Protein AF-A0A327JX39-F1 (afdb_monomer)

Radius of gyration: 12.37 Å; Cα contacts (8 Å, |Δi|>4): 163; chains: 1; bounding box: 32×23×34 Å

pLDDT: mean 97.22, std 2.77, range [78.56, 98.75]

Foldseek 3Di:
DVVVLVCCQPPVVDQEDEEEAAEAEPLGFGHNDPNCDCVVSNLCSHQVVVHAYEYEYQYYDNDDPDGPDDSSSHPYYHHDD

Mean predicted aligned error: 2.24 Å

Solvent-accessible surface area (backbone atoms only — not comparable to full-atom values): 4576 Å² total; per-residue (Å²): 109,71,69,61,58,56,30,23,76,64,86,54,53,40,60,64,43,83,48,74,28,54,29,26,29,90,78,44,28,25,24,28,77,96,64,41,84,65,50,66,62,55,44,49,36,11,38,84,64,79,24,46,28,38,33,40,17,68,39,79,40,93,72,70,99,53,77,72,41,62,24,94,56,45,75,44,78,42,70,56,134

Sequence (81 aa):
YLELFGRYFLDLTPKVSLICAYKADREGNLYTGFNTEDTPTIVEATKFRQGIVIAQVNEIVDKLPRVDIPADWIDAVVESP

Organism: NCBI:txid29409

Nearest PDB structures (foldseek):
  5vit-assembly1_A  TM=9.832E-01  e=4.597E-11  Pseudomonas aeruginosa PAO1
  6mpr-assembly1_B  TM=9.831E-01  e=1.338E-10  Acinetobacter baumannii ATCC 17978
  6mpr-assembly1_A  TM=9.806E-01  e=2.982E-10  Acinetobacter baumannii ATCC 17978
  5n02-assembly1_A  TM=9.147E-01  e=1.756E-06  Myxococcus xanthus DK 1622
  2ahu-assembly1_D  TM=8.416E-01  e=9.027E-05  Escherichia coli O157:H7

Structure (mmCIF, N/CA/C/O backbone):
data_AF-A0A327JX39-F1
#
_entry.id   AF-A0A327JX39-F1
#
loop_
_atom_site.group_PDB
_atom_site.id
_atom_site.type_symbol
_atom_site.label_atom_id
_atom_site.label_alt_id
_atom_site.label_comp_id
_atom_site.label_asym_id
_atom_site.label_entity_id
_atom_site.label_seq_id
_atom_site.pdbx_PDB_ins_code
_atom_site.Cartn_x
_atom_site.Cartn_y
_atom_site.Cartn_z
_atom_site.occupancy
_atom_site.B_iso_or_equiv
_atom_site.auth_seq_id
_atom_site.auth_comp_id
_atom_site.auth_asym_id
_atom_site.auth_atom_id
_atom_site.pdbx_PDB_model_num
ATOM 1 N N . TYR A 1 1 ? 17.595 7.385 -4.194 1.00 78.56 1 TYR A N 1
ATOM 2 C CA . TYR A 1 1 ? 16.267 6.740 -4.158 1.00 78.56 1 TYR A CA 1
ATOM 3 C C . TYR A 1 1 ? 15.649 6.589 -5.538 1.00 78.56 1 TYR A C 1
ATOM 5 O O . TYR A 1 1 ? 15.348 5.465 -5.903 1.00 78.56 1 TYR A O 1
ATOM 13 N N . LEU A 1 2 ? 15.539 7.657 -6.338 1.00 92.88 2 LEU A N 1
ATOM 14 C CA . LEU A 1 2 ? 14.857 7.607 -7.644 1.00 92.88 2 LEU A CA 1
ATOM 15 C C . LEU A 1 2 ? 15.343 6.499 -8.595 1.00 92.88 2 LEU A C 1
ATOM 17 O O . LEU A 1 2 ? 14.523 5.860 -9.245 1.00 92.88 2 LEU A O 1
ATOM 21 N N . GLU A 1 3 ? 16.650 6.228 -8.638 1.00 97.00 3 GLU A N 1
ATOM 22 C CA . GLU A 1 3 ? 17.201 5.119 -9.429 1.00 97.00 3 GLU A CA 1
ATOM 23 C C . GLU A 1 3 ? 16.604 3.761 -9.023 1.00 97.00 3 GLU A C 1
ATOM 25 O O . GLU A 1 3 ? 16.167 2.996 -9.879 1.00 97.00 3 GLU A O 1
ATOM 30 N N . LEU A 1 4 ? 16.522 3.480 -7.718 1.00 96.94 4 LEU A N 1
ATOM 31 C CA . LEU A 1 4 ? 15.956 2.232 -7.204 1.00 96.94 4 LEU A CA 1
ATOM 32 C C . LEU A 1 4 ? 14.471 2.104 -7.562 1.00 96.94 4 LEU A C 1
ATOM 34 O O . LEU A 1 4 ? 14.043 1.046 -8.013 1.00 96.94 4 LEU A O 1
ATOM 38 N N . PHE A 1 5 ? 13.699 3.182 -7.421 1.00 96.44 5 PHE A N 1
ATOM 39 C CA . PHE A 1 5 ? 12.281 3.168 -7.778 1.00 96.44 5 PHE A CA 1
ATOM 40 C C . PHE A 1 5 ? 12.063 2.948 -9.272 1.00 96.44 5 PHE A C 1
ATOM 42 O O . PHE A 1 5 ? 11.190 2.172 -9.642 1.00 96.44 5 PHE A O 1
ATOM 49 N N . GLY A 1 6 ? 12.904 3.532 -10.133 1.00 97.31 6 GLY A N 1
ATOM 50 C CA . GLY A 1 6 ? 12.882 3.231 -11.565 1.00 97.31 6 GLY A CA 1
ATOM 51 C C . GLY A 1 6 ? 13.099 1.740 -11.847 1.00 97.31 6 GLY A C 1
ATOM 52 O O . GLY A 1 6 ? 12.400 1.152 -12.672 1.00 97.31 6 GLY A O 1
ATOM 53 N N . ARG A 1 7 ? 14.007 1.096 -11.105 1.00 97.75 7 ARG A N 1
ATOM 54 C CA . ARG A 1 7 ? 14.285 -0.340 -11.247 1.00 97.75 7 ARG A CA 1
ATOM 55 C C . ARG A 1 7 ? 13.139 -1.242 -10.791 1.00 97.75 7 ARG A C 1
ATOM 57 O O . ARG A 1 7 ? 12.984 -2.319 -11.361 1.00 97.75 7 ARG A O 1
ATOM 64 N N . TYR A 1 8 ? 12.283 -0.813 -9.860 1.00 97.88 8 TYR A N 1
ATOM 65 C CA . TYR A 1 8 ? 11.089 -1.587 -9.478 1.00 97.88 8 TYR A CA 1
ATOM 66 C C . TYR A 1 8 ? 10.119 -1.813 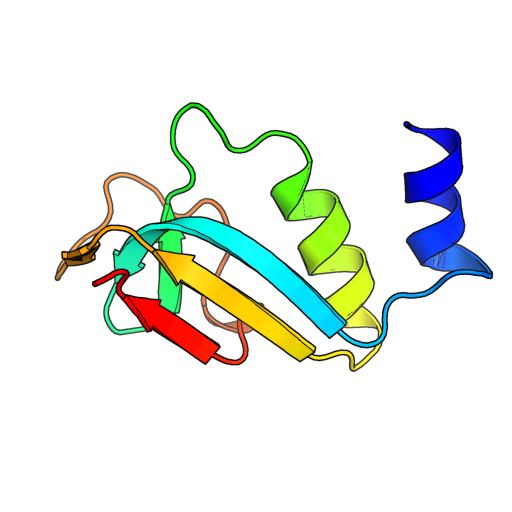-10.647 1.00 97.88 8 TYR A C 1
ATOM 68 O O . TYR A 1 8 ? 9.451 -2.844 -10.720 1.00 97.88 8 TYR A O 1
ATOM 76 N N . PHE A 1 9 ? 10.085 -0.911 -11.625 1.00 96.62 9 PHE A N 1
ATOM 77 C CA . PHE A 1 9 ? 9.251 -1.080 -12.819 1.00 96.62 9 PHE A CA 1
ATOM 78 C C . PHE A 1 9 ? 9.959 -1.815 -13.966 1.00 96.62 9 PHE A C 1
ATOM 80 O O . PHE A 1 9 ? 9.324 -2.078 -14.992 1.00 96.62 9 PHE A O 1
ATOM 87 N N . LEU A 1 10 ? 11.241 -2.154 -13.793 1.00 96.25 10 LEU A N 1
ATOM 88 C CA . LEU A 1 10 ? 12.103 -2.749 -14.810 1.00 96.25 10 LEU A CA 1
ATOM 89 C C . LEU A 1 10 ? 12.645 -4.111 -14.358 1.00 96.25 10 LEU A C 1
ATOM 91 O O . LEU A 1 10 ? 12.000 -5.134 -14.568 1.00 96.25 10 LEU A O 1
ATOM 95 N N . ASP A 1 11 ? 13.845 -4.130 -13.781 1.00 96.81 11 ASP A N 1
ATOM 96 C CA . ASP A 1 11 ? 14.639 -5.333 -13.532 1.00 96.81 11 ASP A CA 1
ATOM 97 C C . ASP A 1 11 ? 14.616 -5.795 -12.068 1.00 96.81 11 ASP A C 1
ATOM 99 O O . ASP A 1 11 ? 14.967 -6.937 -11.780 1.00 96.81 11 ASP A O 1
ATOM 103 N N . LEU A 1 12 ? 14.163 -4.942 -11.146 1.00 97.69 12 LEU A N 1
ATOM 104 C CA . LEU A 1 12 ? 14.016 -5.243 -9.720 1.00 97.69 12 LEU A CA 1
ATOM 105 C C . LEU A 1 12 ? 12.556 -5.203 -9.272 1.00 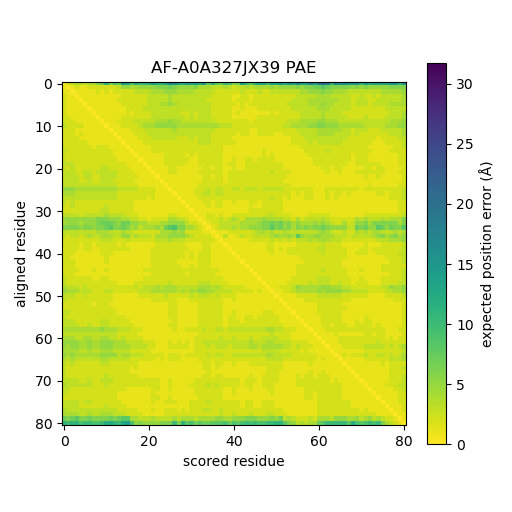97.69 12 LEU A C 1
ATOM 107 O O . LEU A 1 12 ? 12.239 -4.672 -8.210 1.00 97.69 12 LEU A O 1
ATOM 111 N N . THR A 1 13 ? 11.652 -5.755 -10.075 1.00 97.75 13 THR A N 1
ATOM 112 C CA . THR A 1 13 ? 10.230 -5.756 -9.735 1.00 97.75 13 THR A CA 1
ATOM 113 C C . THR A 1 13 ? 9.939 -6.497 -8.428 1.00 97.75 13 THR A C 1
ATOM 115 O O . THR A 1 13 ? 10.183 -7.709 -8.349 1.00 97.75 13 THR A O 1
ATOM 118 N N . PRO A 1 14 ? 9.393 -5.803 -7.410 1.00 98.06 14 PRO A N 1
ATOM 119 C CA . PRO A 1 14 ? 9.110 -6.409 -6.120 1.00 98.06 14 PRO A CA 1
ATOM 120 C C . PRO A 1 14 ? 8.022 -7.478 -6.243 1.00 98.06 14 PRO A C 1
ATOM 122 O O . PRO A 1 14 ? 7.023 -7.321 -6.943 1.00 98.06 14 PRO A O 1
ATOM 125 N N . LYS A 1 15 ? 8.232 -8.596 -5.544 1.00 98.50 15 LYS A N 1
ATOM 126 C CA . LYS A 1 15 ? 7.237 -9.672 -5.407 1.00 98.50 15 LYS A CA 1
ATOM 127 C C . LYS A 1 15 ? 6.382 -9.514 -4.162 1.00 98.50 15 LYS A C 1
ATOM 129 O O . LYS A 1 15 ? 5.243 -9.964 -4.151 1.00 98.50 15 LYS A O 1
ATOM 134 N N . VAL A 1 16 ? 6.939 -8.881 -3.137 1.00 98.56 16 VAL A N 1
ATOM 135 C CA . VAL A 1 16 ? 6.258 -8.574 -1.886 1.00 98.56 16 VAL A CA 1
ATOM 136 C C . VAL A 1 16 ? 6.699 -7.187 -1.437 1.00 98.56 16 VAL A C 1
ATOM 138 O O . VAL A 1 16 ? 7.895 -6.891 -1.479 1.00 98.56 16 VAL A O 1
ATOM 141 N N . SER A 1 17 ? 5.757 -6.368 -0.979 1.00 98.38 17 SER A N 1
ATOM 142 C CA . SER A 1 17 ? 6.038 -5.114 -0.280 1.00 98.38 17 SER A CA 1
ATOM 143 C C . SER A 1 17 ? 5.379 -5.114 1.091 1.00 98.38 17 SER A C 1
ATOM 145 O O . SER A 1 17 ? 4.174 -5.347 1.204 1.00 98.38 17 SER A O 1
ATOM 147 N N . LEU A 1 18 ? 6.176 -4.815 2.114 1.00 98.44 18 LEU A N 1
ATOM 148 C CA . LEU A 1 18 ? 5.716 -4.584 3.478 1.00 98.44 18 LEU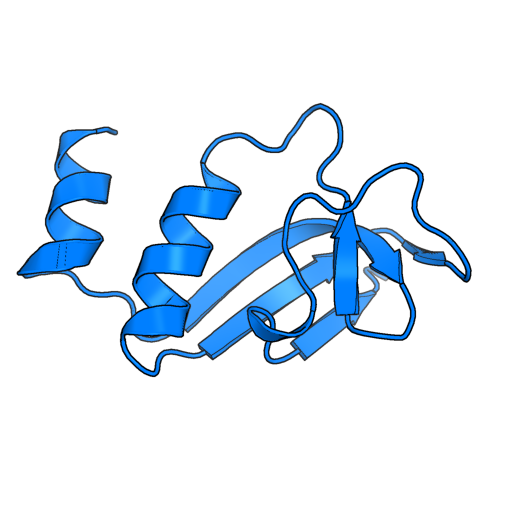 A CA 1
ATOM 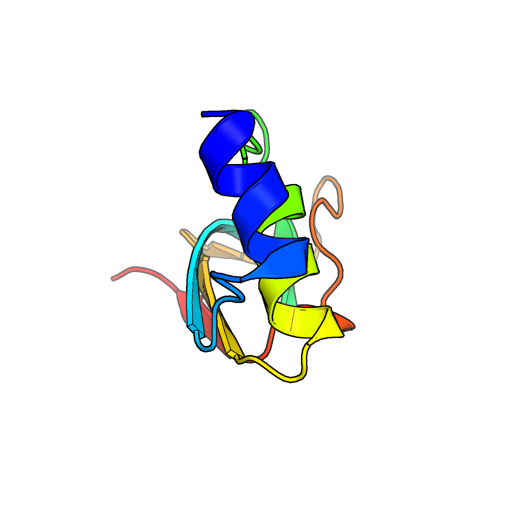149 C C . LEU A 1 18 ? 5.762 -3.078 3.724 1.00 98.44 18 LEU A C 1
ATOM 151 O O . LEU A 1 18 ? 6.835 -2.479 3.630 1.00 98.44 18 LEU A O 1
ATOM 155 N N . ILE A 1 19 ? 4.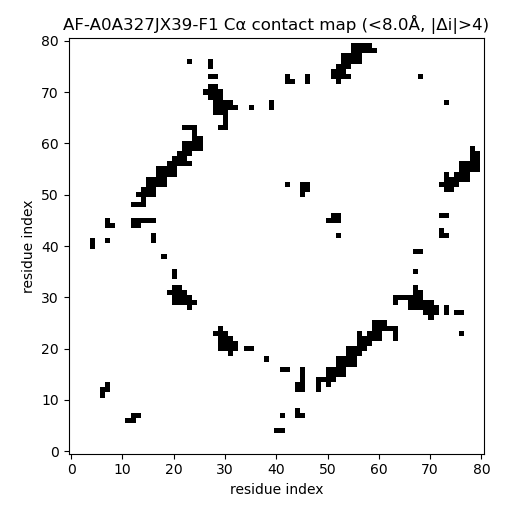608 -2.474 3.978 1.00 98.06 19 ILE A N 1
ATOM 156 C CA . ILE A 1 19 ? 4.463 -1.024 4.145 1.00 98.06 19 ILE A CA 1
ATOM 157 C C . ILE A 1 19 ? 3.743 -0.692 5.452 1.00 98.06 19 ILE A C 1
ATOM 159 O O . ILE A 1 19 ? 3.122 -1.556 6.071 1.00 98.06 19 ILE A O 1
ATOM 163 N N . CYS A 1 20 ? 3.809 0.576 5.849 1.00 97.75 20 CYS A N 1
ATOM 164 C CA . CYS A 1 20 ? 3.112 1.089 7.021 1.00 97.75 20 CYS A CA 1
ATOM 165 C C . CYS A 1 20 ? 2.162 2.219 6.620 1.00 97.75 20 CYS A C 1
ATOM 167 O O . CYS A 1 20 ? 2.484 3.034 5.756 1.00 97.75 20 CYS A O 1
ATOM 169 N N . ALA A 1 21 ? 1.014 2.302 7.283 1.00 98.12 21 ALA A N 1
ATOM 170 C CA . ALA A 1 21 ? 0.115 3.447 7.200 1.00 98.12 21 ALA A CA 1
ATOM 171 C C . ALA A 1 21 ? -0.394 3.827 8.596 1.00 98.12 21 ALA A C 1
ATOM 173 O O . ALA A 1 21 ? -0.311 3.047 9.541 1.00 98.12 21 ALA A O 1
ATOM 174 N N . TYR A 1 22 ? -0.920 5.042 8.753 1.00 97.81 22 TYR A N 1
ATOM 175 C CA . TYR A 1 22 ? -1.476 5.457 10.041 1.00 97.81 22 TYR A CA 1
ATOM 176 C C . TYR A 1 22 ? -2.767 4.712 10.349 1.00 97.81 22 TYR A C 1
ATOM 178 O O . TYR A 1 22 ? -2.945 4.241 11.467 1.00 97.81 22 TYR A O 1
ATOM 186 N N . LYS A 1 23 ? -3.671 4.637 9.371 1.00 98.50 23 LYS A N 1
ATOM 187 C CA . LYS A 1 23 ? -4.987 4.023 9.543 1.00 98.50 23 LYS A CA 1
ATOM 188 C C . LYS A 1 23 ? -5.356 3.201 8.323 1.00 98.50 23 LYS A C 1
ATOM 190 O O . LYS A 1 23 ? -4.973 3.569 7.210 1.00 98.50 23 LYS A O 1
ATOM 195 N N . ALA A 1 24 ? -6.159 2.168 8.531 1.00 98.69 24 ALA A N 1
ATOM 196 C CA . ALA A 1 24 ? -6.931 1.540 7.467 1.00 98.69 24 ALA A CA 1
ATOM 197 C C . ALA A 1 24 ? -8.427 1.632 7.760 1.00 98.69 24 ALA A C 1
ATOM 199 O O . ALA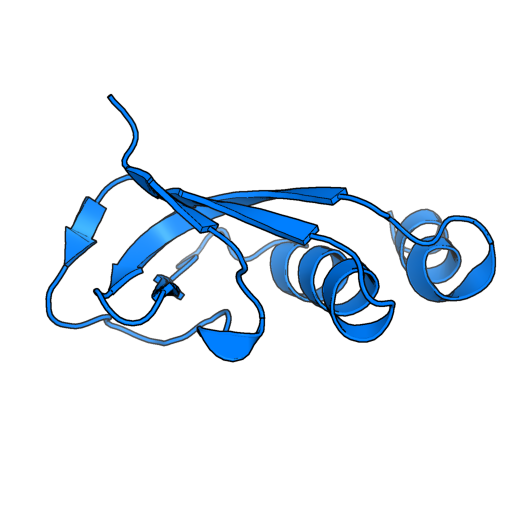 A 1 24 ? -8.820 1.766 8.919 1.00 98.69 24 ALA A O 1
ATOM 200 N N . ASP A 1 25 ? -9.260 1.553 6.727 1.00 98.38 25 ASP A N 1
ATOM 201 C CA . ASP A 1 25 ? -10.659 1.176 6.925 1.00 98.38 25 ASP A CA 1
ATOM 202 C C . ASP A 1 25 ? -10.876 -0.331 6.751 1.00 98.38 25 ASP A C 1
ATOM 204 O O . ASP A 1 25 ? -9.956 -1.084 6.425 1.00 98.38 25 ASP A O 1
ATOM 208 N N . ARG A 1 26 ? -12.111 -0.784 6.996 1.00 97.12 26 ARG A N 1
ATOM 209 C CA . ARG A 1 26 ? -12.485 -2.201 6.863 1.00 97.12 26 ARG A CA 1
ATOM 210 C C . ARG A 1 26 ? -12.463 -2.719 5.425 1.00 97.12 26 ARG A C 1
ATOM 212 O O . ARG A 1 26 ? -12.511 -3.931 5.243 1.00 97.12 26 ARG A O 1
ATOM 219 N N . GLU A 1 27 ? -12.418 -1.837 4.431 1.00 97.88 27 GLU A N 1
ATOM 220 C CA . GLU A 1 27 ? -12.265 -2.231 3.030 1.00 97.88 27 GLU A CA 1
ATOM 221 C C . GLU A 1 27 ? -10.788 -2.453 2.678 1.00 97.88 27 GLU A C 1
ATOM 223 O O . GLU A 1 27 ? -10.494 -3.148 1.714 1.00 97.88 27 GLU A O 1
ATOM 228 N N . GLY A 1 28 ? -9.861 -1.936 3.491 1.00 98.06 28 GLY A N 1
ATOM 229 C CA . GLY A 1 28 ? -8.419 -2.035 3.278 1.00 98.06 28 GLY A CA 1
ATOM 230 C C . GLY A 1 28 ? -7.812 -0.785 2.647 1.00 98.06 28 GLY A C 1
ATOM 231 O O . GLY A 1 28 ? -6.628 -0.792 2.310 1.00 98.06 28 GLY A O 1
ATOM 232 N N . ASN A 1 29 ? -8.585 0.297 2.494 1.00 98.69 29 ASN A N 1
ATOM 233 C CA . ASN A 1 29 ? -8.023 1.576 2.077 1.00 98.69 29 ASN A CA 1
ATOM 234 C C . ASN A 1 29 ? -7.058 2.058 3.155 1.00 98.69 29 ASN A C 1
ATOM 236 O O . ASN A 1 29 ? -7.305 1.861 4.346 1.00 98.69 29 ASN A O 1
ATOM 240 N N . LEU A 1 30 ? -5.984 2.730 2.752 1.00 98.69 30 LEU A N 1
ATOM 241 C CA . LEU A 1 30 ? -4.976 3.223 3.683 1.00 98.69 30 LEU A CA 1
ATOM 242 C C . LEU A 1 30 ? -4.947 4.741 3.712 1.00 98.69 30 LEU A C 1
ATOM 244 O O . LEU A 1 30 ? -5.003 5.407 2.677 1.00 98.69 30 LEU A O 1
ATOM 248 N N . TYR A 1 31 ? -4.771 5.274 4.913 1.00 98.44 31 TYR A N 1
ATOM 249 C CA . TYR A 1 31 ? -4.395 6.655 5.160 1.00 98.44 31 TYR A CA 1
ATOM 250 C C . TYR A 1 31 ? -2.966 6.687 5.703 1.00 98.44 31 TYR A C 1
ATOM 252 O O . TYR A 1 31 ? -2.707 6.261 6.832 1.00 98.44 31 TYR A O 1
ATOM 260 N N . THR A 1 32 ? -2.030 7.201 4.910 1.00 97.88 32 THR A N 1
ATOM 261 C CA . THR A 1 32 ? -0.610 7.358 5.268 1.00 97.88 32 THR A CA 1
ATOM 262 C C . THR A 1 32 ? -0.312 8.749 5.835 1.00 97.88 32 THR A C 1
ATOM 264 O O . THR A 1 32 ? 0.738 8.973 6.437 1.00 97.88 32 THR A O 1
ATOM 267 N N . GLY A 1 33 ? -1.250 9.692 5.713 1.00 94.56 33 GLY A N 1
ATOM 268 C CA . GLY A 1 33 ? -1.185 10.986 6.389 1.00 94.56 33 GLY A CA 1
ATOM 269 C C . GLY A 1 33 ? -0.018 11.851 5.924 1.00 94.56 33 GLY A C 1
ATOM 270 O O . GLY A 1 33 ? 0.110 12.117 4.733 1.00 94.56 33 GLY A O 1
ATOM 271 N N . PHE A 1 34 ? 0.790 12.344 6.868 1.00 92.31 34 PHE A N 1
ATOM 272 C CA . PHE A 1 34 ? 1.991 13.134 6.563 1.00 92.31 34 PHE A CA 1
ATOM 273 C C . PHE A 1 34 ? 3.204 12.266 6.190 1.00 92.31 34 PHE A C 1
ATOM 275 O O . PHE A 1 34 ? 4.187 12.805 5.691 1.00 92.31 34 PHE A O 1
ATOM 282 N N . ASN A 1 35 ? 3.112 10.942 6.367 1.00 89.81 35 ASN A N 1
ATOM 283 C CA . ASN A 1 35 ? 4.187 9.986 6.092 1.00 89.81 35 ASN A CA 1
ATOM 284 C C . ASN A 1 35 ? 3.858 9.127 4.860 1.00 89.81 35 ASN A C 1
ATOM 286 O O . ASN A 1 35 ? 4.097 7.925 4.842 1.00 89.81 35 ASN A O 1
ATOM 290 N N . THR A 1 36 ? 3.252 9.724 3.826 1.00 94.94 36 THR A N 1
ATOM 291 C CA . THR A 1 36 ? 3.034 9.023 2.548 1.00 94.94 36 THR A CA 1
ATOM 292 C C . THR A 1 36 ? 4.359 8.597 1.923 1.00 94.94 36 THR A C 1
ATOM 294 O O . THR A 1 36 ? 4.460 7.469 1.442 1.00 94.94 36 THR A O 1
ATOM 297 N N . GLU A 1 37 ? 5.366 9.476 1.988 1.00 94.56 37 GLU A N 1
ATOM 298 C CA . GLU A 1 37 ? 6.740 9.226 1.534 1.00 94.56 37 GLU A CA 1
ATOM 299 C C . GLU A 1 37 ? 6.765 8.501 0.174 1.00 94.56 37 GLU A C 1
ATOM 301 O O . GLU A 1 37 ? 6.161 8.972 -0.791 1.00 94.56 37 GLU A O 1
ATOM 306 N N . ASP A 1 38 ? 7.424 7.345 0.102 1.00 95.81 38 ASP A N 1
ATOM 307 C CA . ASP A 1 38 ? 7.589 6.554 -1.117 1.00 95.81 38 ASP A CA 1
ATOM 308 C C . ASP A 1 38 ? 6.525 5.451 -1.278 1.00 95.81 38 ASP A C 1
ATOM 310 O O . ASP A 1 38 ? 6.559 4.683 -2.245 1.00 95.81 38 ASP A O 1
ATOM 314 N N . THR A 1 39 ? 5.571 5.361 -0.343 1.00 97.88 39 THR A N 1
ATOM 315 C CA . THR A 1 39 ? 4.586 4.271 -0.254 1.00 97.88 39 THR A CA 1
ATOM 316 C C . THR A 1 39 ? 3.820 4.046 -1.562 1.00 97.88 39 THR A C 1
ATOM 318 O O . THR A 1 39 ? 3.787 2.898 -2.009 1.00 97.88 39 THR A O 1
ATOM 321 N N . PRO A 1 40 ? 3.266 5.078 -2.241 1.00 97.69 40 PRO A N 1
ATOM 322 C CA . PRO A 1 40 ? 2.528 4.867 -3.487 1.00 97.69 40 PRO A CA 1
ATOM 323 C C . PRO A 1 40 ? 3.379 4.197 -4.569 1.00 97.69 40 PRO A C 1
ATOM 325 O O . PRO A 1 40 ? 2.929 3.249 -5.203 1.00 97.69 40 PRO A O 1
ATOM 328 N N . THR A 1 41 ? 4.637 4.619 -4.714 1.00 97.75 41 THR A N 1
ATOM 329 C CA . THR A 1 41 ? 5.566 4.081 -5.717 1.00 97.75 41 THR A CA 1
ATOM 330 C C . THR A 1 41 ? 5.885 2.608 -5.464 1.00 97.75 41 THR A C 1
ATOM 332 O O . THR A 1 41 ? 5.909 1.803 -6.396 1.00 97.75 41 THR A O 1
ATOM 335 N N . ILE A 1 42 ? 6.123 2.238 -4.202 1.00 98.00 42 ILE A N 1
ATOM 336 C CA . ILE A 1 42 ? 6.438 0.858 -3.805 1.00 98.00 42 ILE A CA 1
ATOM 337 C C . ILE A 1 42 ? 5.218 -0.050 -4.003 1.00 98.00 42 ILE A C 1
ATOM 339 O O . ILE A 1 42 ? 5.345 -1.145 -4.560 1.00 98.00 42 ILE A O 1
ATOM 343 N N . VAL A 1 43 ? 4.041 0.408 -3.567 1.00 98.44 43 VAL A N 1
ATOM 344 C CA . VAL A 1 43 ? 2.784 -0.338 -3.701 1.00 98.44 43 VAL A CA 1
ATOM 345 C C . VAL A 1 43 ? 2.439 -0.539 -5.173 1.00 98.44 43 VAL A C 1
ATOM 347 O O . VAL A 1 43 ? 2.165 -1.666 -5.581 1.00 98.44 43 VAL A O 1
ATOM 350 N N . GLU A 1 44 ? 2.500 0.516 -5.988 1.00 98.44 44 GLU A N 1
ATOM 351 C CA . GLU A 1 44 ? 2.166 0.453 -7.412 1.00 98.44 44 GLU A CA 1
ATOM 352 C C . GLU A 1 44 ? 3.069 -0.540 -8.153 1.00 98.44 44 GLU A C 1
ATOM 354 O O . GLU A 1 44 ? 2.583 -1.441 -8.846 1.00 98.44 44 GLU A O 1
ATOM 359 N N . ALA A 1 45 ? 4.386 -0.436 -7.951 1.00 98.19 45 ALA A N 1
ATOM 360 C CA . ALA A 1 45 ? 5.345 -1.320 -8.604 1.00 98.19 45 ALA A CA 1
ATOM 361 C C . ALA A 1 45 ? 5.152 -2.798 -8.225 1.00 98.19 45 ALA A C 1
ATOM 363 O O . ALA A 1 45 ? 5.437 -3.684 -9.034 1.00 98.19 45 ALA A O 1
ATOM 364 N N . THR A 1 46 ? 4.658 -3.063 -7.012 1.00 98.62 46 THR A N 1
ATOM 365 C CA . THR A 1 46 ? 4.376 -4.416 -6.519 1.00 98.62 46 THR A CA 1
ATOM 366 C C . THR A 1 46 ? 3.050 -4.934 -7.067 1.00 98.62 46 THR A C 1
ATOM 368 O O . THR A 1 46 ? 3.011 -5.973 -7.734 1.00 98.62 46 THR A O 1
ATOM 371 N N . LYS A 1 47 ? 1.951 -4.205 -6.836 1.00 98.19 47 LYS A N 1
ATOM 372 C CA . LYS A 1 47 ? 0.601 -4.688 -7.138 1.00 98.19 47 LYS A CA 1
ATOM 373 C C . LYS A 1 47 ? 0.385 -4.911 -8.630 1.00 98.19 47 LYS A C 1
ATOM 375 O O . LYS A 1 47 ? -0.066 -5.981 -9.039 1.00 98.19 47 LYS A O 1
ATOM 380 N N . PHE A 1 48 ? 0.760 -3.947 -9.470 1.00 97.75 48 PHE A N 1
ATOM 381 C CA . PHE A 1 48 ? 0.517 -4.026 -10.918 1.00 97.75 48 PHE A CA 1
ATOM 382 C C . PHE A 1 48 ? 1.462 -4.982 -11.652 1.00 97.75 48 PHE A C 1
ATOM 384 O O . PHE A 1 48 ? 1.405 -5.122 -12.874 1.00 97.75 48 PHE A O 1
ATOM 391 N N . ARG A 1 49 ? 2.311 -5.693 -10.906 1.00 96.62 49 ARG A N 1
ATOM 392 C CA . ARG A 1 49 ? 3.154 -6.784 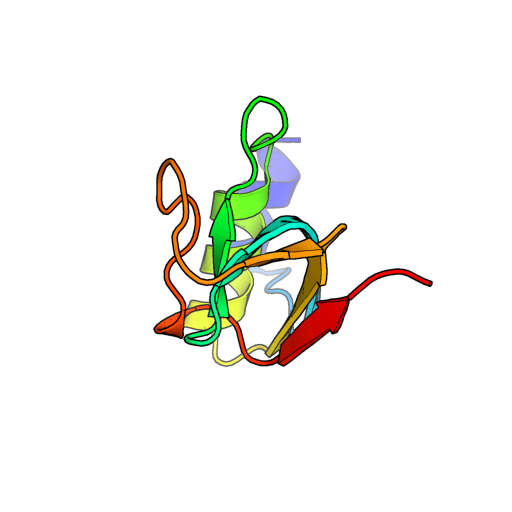-11.396 1.00 96.62 49 ARG A CA 1
ATOM 393 C C . ARG A 1 49 ? 2.824 -8.121 -10.728 1.00 96.62 49 ARG A C 1
ATOM 395 O O . ARG A 1 49 ? 3.660 -9.025 -10.728 1.00 96.62 49 ARG A O 1
ATOM 402 N N . GLN A 1 50 ? 1.595 -8.248 -10.213 1.00 95.62 50 GLN A N 1
ATOM 403 C CA . GLN A 1 50 ? 1.068 -9.443 -9.541 1.00 95.62 50 GLN A CA 1
ATOM 404 C C . GLN A 1 50 ? 1.861 -9.837 -8.281 1.00 95.62 50 GLN A C 1
ATOM 406 O O . GLN A 1 50 ? 1.946 -11.018 -7.942 1.00 95.62 50 GLN A O 1
ATOM 411 N N . GLY A 1 51 ? 2.489 -8.864 -7.617 1.00 98.25 51 GLY A N 1
ATOM 412 C CA . GLY A 1 51 ? 3.076 -9.038 -6.292 1.00 98.25 51 GLY A CA 1
ATOM 413 C C . GLY A 1 51 ? 2.033 -8.923 -5.178 1.00 98.25 51 GLY A C 1
ATOM 414 O O . GLY A 1 51 ? 0.858 -8.678 -5.442 1.00 98.25 51 GLY A O 1
ATOM 415 N N . ILE A 1 52 ? 2.492 -9.092 -3.937 1.00 98.75 52 ILE A N 1
ATOM 416 C CA . ILE A 1 52 ? 1.665 -9.050 -2.724 1.00 98.75 52 ILE A CA 1
ATOM 417 C C . ILE A 1 52 ? 2.015 -7.811 -1.895 1.00 98.75 52 ILE A C 1
ATOM 419 O O . ILE A 1 52 ? 3.183 -7.584 -1.571 1.00 98.75 52 ILE A O 1
ATOM 423 N N . VAL A 1 53 ? 1.011 -7.040 -1.497 1.00 98.75 53 VAL A N 1
ATOM 424 C CA . VAL A 1 53 ? 1.153 -5.846 -0.663 1.00 98.75 53 VAL A CA 1
ATOM 425 C C . VAL A 1 53 ? 0.525 -6.092 0.706 1.00 98.75 53 VAL A C 1
ATOM 427 O O . VAL A 1 53 ? -0.676 -6.332 0.813 1.00 98.75 53 VAL A O 1
ATOM 430 N N . ILE A 1 54 ? 1.334 -6.005 1.763 1.00 98.69 54 ILE A N 1
ATOM 431 C CA . ILE A 1 54 ? 0.880 -6.139 3.152 1.00 98.69 54 ILE A CA 1
ATOM 432 C C . ILE A 1 54 ? 1.136 -4.822 3.878 1.00 98.69 54 ILE A C 1
ATOM 434 O O . ILE A 1 54 ? 2.262 -4.319 3.878 1.00 98.69 54 ILE A O 1
ATOM 438 N N . ALA A 1 55 ? 0.098 -4.284 4.511 1.00 98.50 55 ALA A N 1
ATOM 439 C CA . ALA A 1 55 ? 0.159 -3.033 5.250 1.00 98.50 55 ALA A CA 1
ATOM 440 C C . ALA A 1 55 ? -0.008 -3.252 6.753 1.00 98.50 55 ALA A C 1
ATOM 442 O O . ALA A 1 55 ? -1.017 -3.790 7.201 1.00 98.50 55 ALA A O 1
ATOM 443 N N . GLN A 1 56 ? 0.963 -2.787 7.536 1.00 98.62 56 GLN A N 1
ATOM 444 C CA . GLN A 1 56 ? 0.784 -2.590 8.969 1.00 98.62 56 GLN A CA 1
ATOM 445 C C . GLN A 1 56 ? 0.124 -1.228 9.212 1.00 98.62 56 GLN A C 1
ATOM 447 O O . GLN A 1 56 ? 0.557 -0.224 8.643 1.00 98.62 56 GLN A O 1
ATOM 452 N N . VAL A 1 57 ? -0.890 -1.170 10.073 1.00 98.38 57 VAL A N 1
ATOM 453 C CA . VAL A 1 57 ? -1.548 0.086 10.460 1.00 98.38 57 VAL A CA 1
ATOM 454 C C . VAL A 1 57 ? -1.628 0.256 11.964 1.00 98.38 57 VAL A C 1
ATOM 456 O O . VAL A 1 57 ? -1.666 -0.732 12.688 1.00 98.38 57 VAL A O 1
ATOM 459 N N . ASN A 1 58 ? -1.668 1.502 12.437 1.00 98.00 58 ASN A N 1
ATOM 460 C CA . ASN A 1 58 ? -1.788 1.769 13.873 1.00 98.00 58 ASN A CA 1
ATOM 461 C C . ASN A 1 58 ? -3.213 1.526 14.385 1.00 98.00 58 ASN A C 1
ATOM 463 O O . ASN A 1 58 ? -3.390 1.163 15.540 1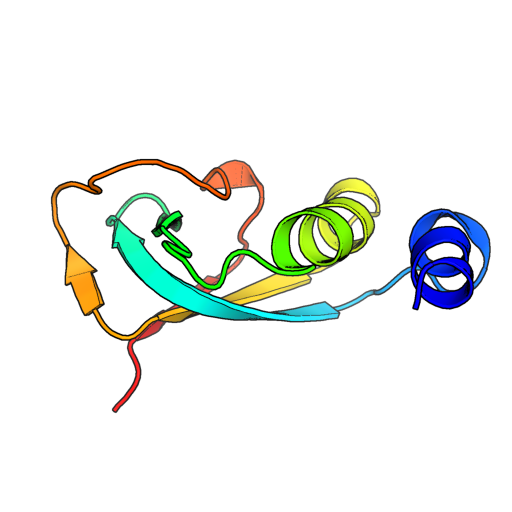.00 98.00 58 ASN A O 1
ATOM 467 N N . GLU A 1 59 ? -4.220 1.779 13.547 1.00 98.00 59 GLU A N 1
ATOM 468 C CA . GLU A 1 59 ? -5.628 1.562 13.887 1.00 98.00 59 GLU A CA 1
ATOM 469 C C . GLU A 1 59 ? -6.474 1.242 12.647 1.00 98.00 59 GLU A C 1
ATOM 471 O O . GLU A 1 59 ? -6.258 1.797 11.561 1.00 98.00 59 GLU A O 1
ATOM 476 N N . ILE A 1 60 ? -7.475 0.381 12.818 1.00 98.38 60 ILE A N 1
ATOM 477 C CA . ILE A 1 60 ? -8.538 0.147 11.836 1.00 98.38 60 ILE A CA 1
ATOM 478 C C . ILE A 1 60 ? -9.788 0.936 12.248 1.00 98.38 60 ILE A C 1
ATOM 480 O O . ILE A 1 60 ? -10.343 0.744 13.328 1.00 98.38 60 ILE A O 1
ATOM 484 N N . VAL A 1 61 ? -10.264 1.821 11.370 1.00 98.44 61 VAL A N 1
ATOM 485 C CA . VAL A 1 61 ? -11.376 2.750 11.637 1.00 98.44 61 VAL A CA 1
ATOM 486 C C . VAL A 1 61 ? -12.539 2.556 10.663 1.00 98.44 61 VAL A C 1
ATOM 488 O O . VAL A 1 61 ? -12.392 1.976 9.595 1.00 98.44 61 VAL A O 1
ATOM 491 N N . ASP A 1 62 ? -13.719 3.081 10.997 1.00 97.69 62 ASP A N 1
ATOM 492 C CA . ASP A 1 62 ? -14.878 3.019 10.090 1.00 97.69 62 ASP A CA 1
ATOM 493 C C . ASP A 1 62 ? -14.766 3.997 8.909 1.00 97.69 62 ASP A C 1
ATOM 495 O O . ASP A 1 62 ? -15.331 3.755 7.845 1.00 97.69 62 ASP A O 1
ATOM 499 N N . LYS A 1 63 ? -14.073 5.129 9.095 1.00 97.69 63 LYS A N 1
ATOM 500 C CA . LYS A 1 63 ? -13.935 6.173 8.074 1.00 97.69 63 LYS A CA 1
ATOM 501 C C . LYS A 1 63 ? -12.562 6.828 8.124 1.00 97.69 63 LYS A C 1
ATOM 503 O O . LYS A 1 63 ? -12.144 7.340 9.164 1.00 97.69 63 LYS A O 1
ATOM 508 N N . LEU A 1 64 ? -11.909 6.890 6.968 1.00 98.25 64 LEU A N 1
ATOM 509 C CA . LEU A 1 64 ? -10.634 7.577 6.806 1.00 98.25 64 LEU A CA 1
ATOM 510 C C . LEU A 1 64 ? -10.808 9.085 6.558 1.00 98.25 64 LEU A C 1
ATOM 512 O O . LEU A 1 64 ? -11.793 9.504 5.944 1.00 98.25 64 LEU A O 1
ATOM 516 N N . PRO A 1 65 ? -9.830 9.917 6.966 1.00 96.44 65 PRO A N 1
ATOM 517 C CA . PRO A 1 65 ? -9.784 11.330 6.581 1.00 96.44 65 PRO A CA 1
ATOM 518 C C . PRO A 1 65 ? -9.588 11.530 5.070 1.00 96.44 65 PRO A C 1
ATOM 520 O O . PRO A 1 65 ? -10.099 12.488 4.495 1.00 96.44 65 PRO A O 1
ATOM 523 N N . ARG A 1 66 ? -8.816 10.632 4.447 1.00 97.81 66 ARG A N 1
ATOM 524 C CA . ARG A 1 66 ? -8.480 10.566 3.021 1.00 97.81 66 ARG A CA 1
ATOM 525 C C . ARG A 1 66 ? -8.024 9.140 2.706 1.00 97.81 66 ARG A C 1
ATOM 527 O O . ARG A 1 66 ? -7.463 8.488 3.580 1.00 97.81 66 ARG A O 1
ATOM 534 N N . VAL A 1 67 ? -8.223 8.699 1.470 1.00 98.44 67 VAL A N 1
ATOM 535 C CA . VAL A 1 67 ? -7.605 7.478 0.941 1.00 98.44 67 VAL A CA 1
ATOM 536 C C . VAL A 1 67 ? -6.326 7.861 0.201 1.00 98.44 67 VAL A C 1
ATOM 538 O O . VAL A 1 67 ? -6.383 8.607 -0.774 1.00 98.44 67 VAL A O 1
ATOM 541 N N . ASP A 1 68 ? -5.187 7.387 0.696 1.00 98.38 68 ASP A N 1
ATOM 542 C CA . ASP A 1 68 ? -3.875 7.544 0.062 1.00 98.38 68 ASP A CA 1
ATOM 543 C C . ASP A 1 68 ? -3.554 6.368 -0.853 1.00 98.38 68 ASP A C 1
ATOM 545 O O . ASP A 1 68 ? -3.107 6.566 -1.980 1.00 98.38 68 ASP A O 1
ATOM 549 N N . ILE A 1 69 ? -3.823 5.152 -0.374 1.00 98.56 69 ILE A N 1
ATOM 550 C CA . ILE A 1 69 ? -3.675 3.919 -1.144 1.00 98.56 69 ILE A CA 1
ATOM 551 C C . ILE A 1 69 ? -5.039 3.218 -1.193 1.00 98.56 69 ILE A C 1
ATOM 553 O O . ILE A 1 69 ? -5.592 2.926 -0.128 1.00 98.56 69 ILE A O 1
ATOM 557 N N . PRO A 1 70 ? -5.602 2.963 -2.387 1.00 98.50 70 PRO A N 1
ATOM 558 C CA . PRO A 1 70 ? -6.877 2.264 -2.524 1.00 98.50 70 PRO A CA 1
ATOM 559 C C . PRO A 1 70 ? -6.812 0.819 -2.018 1.00 98.50 70 PRO A C 1
ATOM 561 O O . PRO A 1 70 ? -5.810 0.136 -2.228 1.00 98.50 70 PRO A O 1
ATOM 564 N N . ALA A 1 71 ? -7.912 0.339 -1.437 1.00 98.38 71 ALA A N 1
ATOM 565 C CA . ALA A 1 71 ? -8.077 -1.028 -0.941 1.00 98.38 71 ALA A CA 1
ATOM 566 C C . ALA A 1 71 ? -7.675 -2.102 -1.958 1.00 98.38 71 ALA A C 1
ATOM 568 O O . ALA A 1 71 ? -6.952 -3.035 -1.624 1.00 98.38 71 ALA A O 1
ATOM 569 N N . ASP A 1 72 ? -8.064 -1.928 -3.223 1.00 98.25 72 ASP A N 1
ATOM 570 C CA . ASP A 1 72 ? -7.773 -2.889 -4.294 1.00 98.25 72 ASP A CA 1
ATOM 571 C C . ASP A 1 72 ? -6.267 -3.107 -4.527 1.00 98.25 72 ASP A C 1
ATOM 573 O O . ASP A 1 72 ? -5.863 -4.074 -5.180 1.00 98.25 72 ASP A O 1
ATOM 577 N N . TRP A 1 73 ? -5.415 -2.212 -4.015 1.00 98.56 73 TRP A N 1
ATOM 578 C CA . TRP A 1 73 ? -3.964 -2.302 -4.142 1.00 98.56 73 TRP A CA 1
ATOM 579 C C . TRP A 1 73 ? -3.310 -3.039 -2.971 1.00 98.56 73 TRP A C 1
ATOM 581 O O . TRP A 1 73 ? -2.117 -3.327 -3.034 1.00 98.56 73 TRP A O 1
ATOM 591 N N . ILE A 1 74 ? -4.078 -3.365 -1.932 1.00 98.50 74 ILE A N 1
ATOM 592 C CA . ILE A 1 74 ? -3.620 -4.002 -0.701 1.00 98.50 74 ILE A CA 1
ATOM 593 C C . ILE A 1 74 ? -4.152 -5.433 -0.648 1.00 98.50 74 ILE A C 1
ATOM 595 O O . ILE A 1 74 ? -5.326 -5.681 -0.897 1.00 98.50 74 ILE A O 1
ATOM 599 N N . ASP A 1 75 ? -3.287 -6.396 -0.337 1.00 98.62 75 ASP A N 1
ATOM 600 C CA . ASP A 1 75 ? -3.673 -7.807 -0.231 1.00 98.62 75 ASP A CA 1
ATOM 601 C C . ASP A 1 75 ? -3.949 -8.221 1.221 1.00 98.62 75 ASP A C 1
ATOM 603 O O . ASP A 1 75 ? -4.763 -9.109 1.466 1.00 98.62 75 ASP A O 1
ATOM 607 N N . ALA A 1 76 ? -3.296 -7.577 2.194 1.00 98.38 76 ALA A N 1
ATOM 608 C CA . ALA A 1 76 ? -3.600 -7.762 3.610 1.00 98.38 76 ALA A CA 1
ATOM 609 C C . ALA A 1 76 ? -3.297 -6.508 4.437 1.00 98.38 76 ALA A C 1
ATOM 611 O O . ALA A 1 76 ? -2.312 -5.809 4.197 1.00 98.38 76 ALA A O 1
ATOM 612 N N . VAL A 1 77 ? -4.116 -6.279 5.462 1.00 98.50 77 VAL A N 1
ATOM 613 C CA . VAL A 1 77 ? -3.905 -5.254 6.489 1.00 98.50 77 VAL A CA 1
ATOM 614 C C . VAL A 1 77 ? -3.742 -5.936 7.844 1.00 98.50 77 VAL A C 1
ATOM 616 O O . VAL A 1 77 ? -4.486 -6.861 8.167 1.00 98.50 77 VAL A O 1
ATOM 619 N N . VAL A 1 78 ? -2.776 -5.478 8.636 1.00 98.19 78 VAL A N 1
ATOM 620 C CA . VAL A 1 78 ? -2.518 -5.955 9.998 1.00 98.19 78 VAL A CA 1
ATOM 621 C C . VAL A 1 78 ? -2.458 -4.754 10.935 1.00 98.19 78 VAL A C 1
ATOM 623 O O . VAL A 1 78 ? -1.659 -3.844 10.731 1.00 98.19 78 VAL A O 1
ATOM 626 N N . GLU A 1 79 ? -3.298 -4.743 11.965 1.00 98.12 79 GLU A N 1
ATOM 627 C CA . GLU A 1 79 ? -3.220 -3.740 13.028 1.00 98.12 79 GLU A CA 1
ATOM 628 C C . GLU A 1 79 ? -2.010 -4.030 13.930 1.00 98.12 79 GLU A C 1
ATOM 630 O O . GLU A 1 79 ? -1.730 -5.187 14.259 1.00 98.12 79 GLU A O 1
ATOM 635 N N . SER A 1 80 ? -1.245 -2.996 14.279 1.00 95.00 80 SER A N 1
ATOM 636 C CA . SER A 1 80 ? -0.095 -3.120 15.174 1.00 95.00 80 SER A CA 1
ATOM 637 C C . SER A 1 80 ? -0.524 -3.531 16.591 1.00 95.00 80 SER A C 1
ATOM 639 O O . SER A 1 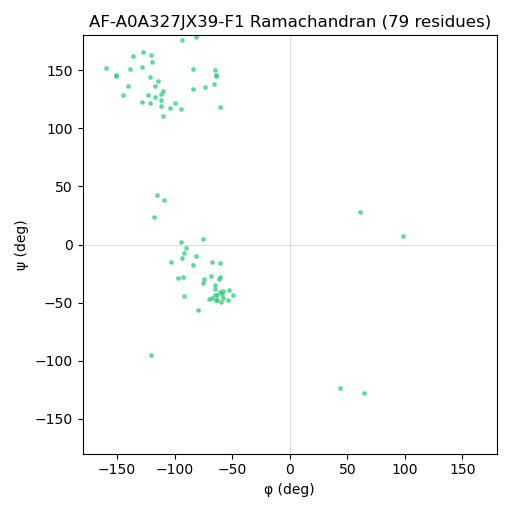80 ? -1.621 -3.153 16.996 1.00 95.00 80 SER A O 1
ATOM 641 N N . PRO A 1 81 ? 0.328 -4.249 17.351 1.00 88.69 81 PRO A N 1
ATOM 642 C CA . PRO A 1 81 ? 0.032 -4.650 18.729 1.00 88.69 81 PRO A CA 1
ATOM 643 C C . PRO A 1 81 ? -0.282 -3.495 19.685 1.00 88.69 81 PRO A C 1
ATOM 645 O O . PRO A 1 81 ? 0.295 -2.398 19.499 1.00 88.69 81 PRO A O 1
#

InterPro domains:
  IPR005777 Acetyl-S-ACP:malonate ACP transferase [PF16957] (1-81)
  IPR037171 NagB/RpiA transferase-like [SSF100950] (9-81)

Secondary structure (DSSP, 8-state):
-HHHHHHHTTTS--SEEEEEEEEEETT--EE-TT--TTHHHHHHHHHTTT-EEEEEEEEEESS-S--SB-GGG-SEEEE--